Protein AF-A0A6C0B7Q3-F1 (afdb_monomer_lite)

Sequence (129 aa):
MIYNNIFKDIIIIILQMRPKMSEKYAEEREEICSQILTILELDEKGAFLLSTLDADTEKQNKIMDMKDEIRKCFSCCNMSPFKPSATCKRPYLSVVKNILKKQGYTFIGNDYTTKPEHIKTIRYYVFRL

Secondary structure (DSSP, 8-state):
-HHHHHHHHHHHHHHH----HHHHTHHHHHHHHHHHHHHHT--TTSEEEHHHHHH-HHHHHHHHHTHHHHHHHS--TT-GGGSTT---S-HHHHHHHHHHHHTT-EEEEEEEE-TTT--EEEEEEEE--

Organism: NCBI:txid1070528

Foldseek 3Di:
DVVVVVVVVVVCVVVVCPDDLCVVCVPLLVVLLVQLLVLQVADPQQKHWPVVVVPDVPSLVSLLVCVVVCVSRDDCPPQQSVDPPHDDPRSSVSSNVVSLVVVQKDWDWDWDADPPVRDITIMIHIDHD

pLDDT: mean 87.87, std 12.48, range [50.56, 97.5]

Radius of gyration: 20.27 Å; chains: 1; bounding box: 50×25×68 Å

Structure (mmCIF, N/CA/C/O backbone):
data_AF-A0A6C0B7Q3-F1
#
_entry.id   AF-A0A6C0B7Q3-F1
#
loop_
_atom_site.group_PDB
_atom_site.id
_atom_site.type_symbol
_atom_site.label_atom_id
_atom_site.label_alt_id
_atom_site.label_comp_id
_atom_site.label_asym_id
_atom_site.label_entity_id
_atom_site.label_seq_id
_atom_site.pdbx_PDB_ins_code
_atom_site.Cartn_x
_atom_site.Cartn_y
_atom_site.Cartn_z
_atom_site.occupancy
_atom_site.B_iso_or_equiv
_atom_site.auth_seq_id
_atom_site.auth_comp_id
_atom_site.auth_asym_id
_atom_site.auth_atom_id
_atom_site.pdbx_PDB_model_num
ATOM 1 N N . MET A 1 1 ? -36.920 2.256 45.399 1.00 54.44 1 MET A N 1
ATOM 2 C CA . MET A 1 1 ? -35.441 2.320 45.283 1.00 54.44 1 MET A CA 1
ATOM 3 C C . MET A 1 1 ? -34.861 1.548 44.091 1.00 54.44 1 MET A C 1
ATOM 5 O O . MET A 1 1 ? -33.806 1.941 43.625 1.00 54.44 1 MET A O 1
ATOM 9 N N . ILE A 1 2 ? -35.529 0.519 43.550 1.00 56.72 2 ILE A N 1
ATOM 10 C CA . ILE A 1 2 ? -34.987 -0.343 42.473 1.00 56.72 2 ILE A CA 1
ATOM 11 C C . ILE A 1 2 ? -34.865 0.379 41.110 1.00 56.72 2 ILE A C 1
ATOM 13 O O . ILE A 1 2 ? -33.860 0.232 40.424 1.00 56.72 2 ILE A O 1
ATOM 17 N N . TYR A 1 3 ? -35.826 1.241 40.754 1.00 50.56 3 TYR A N 1
ATOM 18 C CA . TYR A 1 3 ? -35.834 1.977 39.476 1.00 50.56 3 TYR A CA 1
ATOM 19 C C . TYR A 1 3 ? -34.634 2.920 39.274 1.00 50.56 3 TYR A C 1
ATOM 21 O O . TYR A 1 3 ? -34.140 3.059 38.160 1.00 50.56 3 TYR A O 1
ATOM 29 N N . ASN A 1 4 ? -34.134 3.538 40.349 1.00 55.97 4 ASN A N 1
ATOM 30 C CA . ASN A 1 4 ? -33.012 4.480 40.269 1.00 55.97 4 ASN A CA 1
ATOM 31 C C . ASN A 1 4 ? -31.667 3.790 40.000 1.00 55.97 4 ASN A C 1
ATOM 33 O O . ASN A 1 4 ? -30.781 4.414 39.423 1.00 55.97 4 ASN A O 1
ATOM 37 N N . ASN A 1 5 ? -31.514 2.520 40.396 1.00 59.22 5 ASN A N 1
ATOM 38 C CA . ASN A 1 5 ? -30.317 1.740 40.075 1.00 59.22 5 ASN A CA 1
ATOM 39 C C . ASN A 1 5 ? -30.348 1.266 38.625 1.00 59.22 5 ASN A C 1
ATOM 41 O O . ASN A 1 5 ? -29.394 1.515 37.909 1.00 59.22 5 ASN A O 1
ATOM 45 N N . ILE A 1 6 ? -31.479 0.741 38.144 1.00 65.25 6 ILE A N 1
ATOM 46 C CA . ILE A 1 6 ? -31.608 0.304 36.743 1.00 65.25 6 ILE A CA 1
ATOM 47 C C . ILE A 1 6 ? -31.399 1.479 35.774 1.00 65.25 6 ILE A C 1
ATOM 49 O O . ILE A 1 6 ? -30.716 1.335 34.768 1.00 65.25 6 ILE A O 1
ATOM 53 N N . PHE A 1 7 ? -31.933 2.665 36.080 1.00 62.53 7 PHE A N 1
ATOM 54 C CA . PHE A 1 7 ? -31.742 3.848 35.235 1.00 62.53 7 PHE A CA 1
ATOM 55 C C . PHE A 1 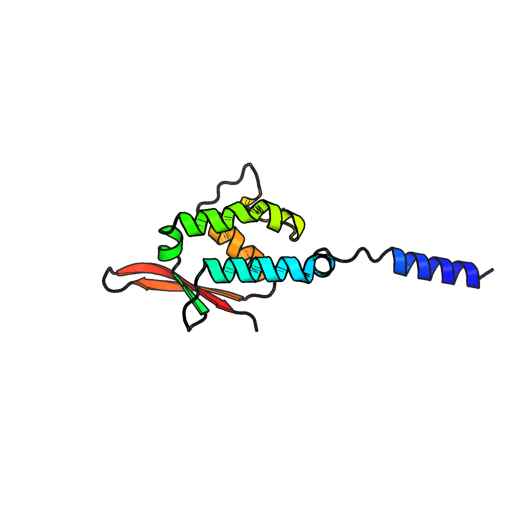7 ? -30.293 4.363 35.258 1.00 62.53 7 PHE A C 1
ATOM 57 O O . PHE A 1 7 ? -29.767 4.753 34.218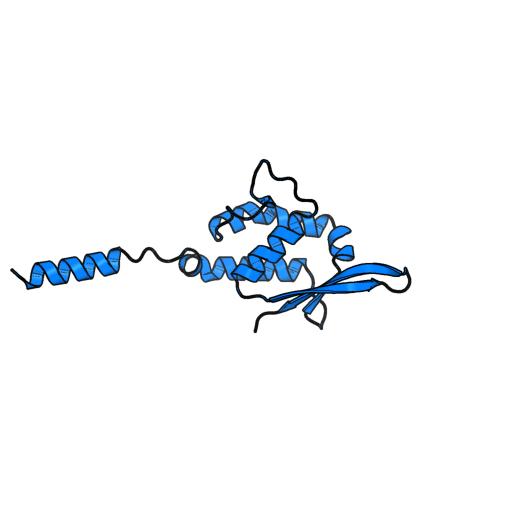 1.00 62.53 7 PHE A O 1
ATOM 64 N N . LYS A 1 8 ? -29.614 4.310 36.416 1.00 59.53 8 LYS A N 1
ATOM 65 C CA . LYS A 1 8 ? -28.172 4.583 36.510 1.00 59.53 8 LYS A CA 1
ATOM 66 C C . LYS A 1 8 ? -27.347 3.551 35.752 1.00 59.53 8 LYS A C 1
ATOM 68 O O . LYS A 1 8 ? -26.439 3.957 35.045 1.00 59.53 8 LYS A O 1
ATOM 73 N N . ASP A 1 9 ? -27.675 2.269 35.850 1.00 60.88 9 ASP A N 1
ATOM 74 C CA . ASP A 1 9 ? -26.975 1.191 35.152 1.00 60.88 9 ASP A CA 1
ATOM 75 C C . ASP A 1 9 ? -27.162 1.309 33.635 1.00 60.88 9 ASP A C 1
ATOM 77 O O . ASP A 1 9 ? -26.192 1.209 32.894 1.00 60.88 9 ASP A O 1
ATOM 81 N N . ILE A 1 10 ? -28.367 1.638 33.157 1.00 62.56 10 ILE A N 1
ATOM 82 C CA . ILE A 1 10 ? -28.635 1.916 31.736 1.00 62.56 10 ILE A CA 1
ATOM 83 C C . ILE A 1 10 ? -27.861 3.153 31.263 1.00 62.56 10 ILE A C 1
ATOM 85 O O . ILE A 1 10 ? -27.231 3.109 30.210 1.00 62.56 10 ILE A O 1
ATOM 89 N N . ILE A 1 11 ? -27.849 4.242 32.040 1.00 61.50 11 ILE A N 1
ATOM 90 C CA . ILE A 1 11 ? -27.065 5.443 31.718 1.00 61.50 11 ILE A CA 1
ATOM 91 C C . ILE A 1 11 ? -25.563 5.139 31.724 1.00 61.50 11 ILE A C 1
ATOM 93 O O . ILE A 1 11 ? -24.856 5.587 30.830 1.00 61.50 11 ILE A O 1
ATOM 97 N N . ILE A 1 12 ? -25.065 4.354 32.680 1.00 59.41 12 ILE A N 1
ATOM 98 C CA . ILE A 1 12 ? -23.663 3.928 32.750 1.00 59.41 12 ILE A CA 1
ATOM 99 C C . ILE A 1 12 ? -23.316 3.049 31.547 1.00 59.41 12 ILE A C 1
ATOM 101 O O . ILE A 1 12 ? -22.279 3.277 30.940 1.00 59.41 12 ILE A O 1
ATOM 105 N N . ILE A 1 13 ? -24.183 2.119 31.139 1.00 60.47 13 ILE A N 1
ATOM 106 C CA . ILE A 1 13 ? -23.991 1.276 29.949 1.00 60.47 13 ILE A CA 1
ATOM 107 C C . ILE A 1 13 ? -23.963 2.128 28.668 1.00 60.47 13 ILE A C 1
ATOM 109 O O . ILE A 1 13 ? -23.070 1.954 27.838 1.00 60.47 13 ILE A O 1
ATOM 113 N N . ILE A 1 14 ? -24.880 3.091 28.525 1.00 58.03 14 ILE A N 1
ATOM 114 C CA . ILE A 1 14 ? -24.925 4.022 27.383 1.00 58.03 14 ILE A CA 1
ATOM 115 C C . ILE A 1 14 ? -23.689 4.944 27.369 1.00 58.03 14 ILE A C 1
ATOM 117 O O . ILE A 1 14 ? -23.133 5.209 26.307 1.00 58.03 14 ILE A O 1
ATOM 121 N N . LEU A 1 15 ? -23.211 5.391 28.537 1.00 57.50 15 LEU A N 1
ATOM 122 C CA . LEU A 1 15 ? -22.018 6.237 28.683 1.00 57.50 15 LEU A CA 1
ATOM 123 C C . LEU A 1 15 ? -20.689 5.454 28.625 1.00 57.50 15 LEU A C 1
ATOM 125 O O . LEU A 1 15 ? -19.639 6.056 28.403 1.00 57.50 15 LEU A O 1
ATOM 129 N N . GLN A 1 16 ? -20.703 4.129 28.808 1.00 59.19 16 GLN A N 1
ATOM 130 C CA . GLN A 1 16 ? -19.517 3.260 28.756 1.00 59.19 16 GLN A CA 1
ATOM 131 C C . GLN A 1 16 ? -19.167 2.766 27.348 1.00 59.19 16 GLN A C 1
ATOM 133 O O . GLN A 1 16 ? -18.062 2.251 27.144 1.00 59.19 16 GLN A O 1
ATOM 138 N N . MET A 1 17 ? -20.036 2.951 26.352 1.00 64.19 17 MET A N 1
ATOM 139 C CA . MET A 1 17 ? -19.694 2.660 24.961 1.00 64.19 17 MET A CA 1
ATOM 140 C C . MET A 1 17 ? -18.782 3.754 24.402 1.00 64.19 17 MET A C 1
ATOM 142 O O . MET A 1 17 ? -19.217 4.660 23.698 1.00 64.19 17 MET A O 1
ATOM 146 N N . ARG A 1 18 ? -17.480 3.673 24.699 1.00 68.19 18 ARG A N 1
ATOM 147 C CA . ARG A 1 18 ? -16.468 4.452 23.978 1.00 68.19 18 ARG A CA 1
ATOM 148 C C . ARG A 1 18 ? -16.513 4.007 22.506 1.00 68.19 18 ARG A C 1
ATOM 150 O O . ARG A 1 18 ? -16.113 2.869 22.244 1.00 68.19 18 ARG A O 1
ATOM 157 N N . PRO A 1 19 ? -16.971 4.853 21.560 1.00 69.12 19 PRO A N 1
ATOM 158 C CA . PRO A 1 19 ? -17.070 4.461 20.160 1.00 69.12 19 PRO A CA 1
ATOM 159 C C . PRO A 1 19 ? -15.693 4.040 19.659 1.00 69.12 19 PRO A C 1
ATOM 161 O O . PRO A 1 19 ? -14.666 4.637 20.023 1.00 69.12 19 PRO A O 1
ATOM 164 N N . LYS A 1 20 ? -15.652 2.978 18.852 1.00 77.56 20 LYS A N 1
ATOM 165 C CA . LYS A 1 20 ? -14.379 2.491 18.322 1.00 77.56 20 LYS A CA 1
ATOM 166 C C . LYS A 1 20 ? -13.794 3.568 17.419 1.00 77.56 20 LYS A C 1
ATOM 168 O O . LYS A 1 20 ? -14.507 4.273 16.715 1.00 77.56 20 LYS A O 1
ATOM 173 N N . MET A 1 21 ? -12.468 3.668 17.383 1.00 80.00 21 MET A N 1
ATOM 174 C CA . MET A 1 21 ? -11.781 4.631 16.512 1.00 80.00 21 MET A CA 1
ATOM 175 C C . MET A 1 21 ? -12.184 4.467 15.034 1.00 80.00 21 MET A C 1
ATOM 177 O O . MET A 1 21 ? -12.247 5.446 14.305 1.00 80.00 21 MET A O 1
ATOM 181 N N . SER A 1 22 ? -12.501 3.239 14.612 1.00 83.62 22 SER A N 1
ATOM 182 C CA . SER A 1 22 ? -13.020 2.935 13.275 1.00 83.62 22 SER A CA 1
ATOM 183 C C . SER A 1 22 ? -14.403 3.522 12.994 1.00 83.62 22 SER A C 1
ATOM 185 O O . SER A 1 22 ? -14.682 3.830 11.847 1.00 83.62 22 SER A O 1
ATOM 187 N N . GLU A 1 23 ? -15.252 3.652 14.013 1.00 84.31 23 GLU A N 1
ATOM 188 C CA . GLU A 1 23 ? -16.601 4.222 13.897 1.00 84.31 23 GLU A CA 1
ATOM 189 C C . GLU A 1 23 ? -16.540 5.749 13.969 1.00 84.31 23 GLU A C 1
ATOM 191 O O . GLU A 1 23 ? -17.209 6.434 13.208 1.00 84.31 23 GLU A O 1
ATOM 196 N N . LYS A 1 24 ? -15.690 6.286 14.855 1.00 88.31 24 LYS A N 1
ATOM 197 C CA . LYS A 1 24 ? -15.539 7.732 15.050 1.00 88.31 24 LYS A CA 1
ATOM 198 C C . LYS A 1 24 ? -14.956 8.447 13.828 1.00 88.31 24 LYS A C 1
ATOM 200 O O . LYS A 1 24 ? -15.331 9.583 13.585 1.00 88.31 24 LYS A O 1
ATOM 205 N N . TYR A 1 25 ? -14.026 7.802 13.128 1.00 92.31 25 TYR A N 1
ATOM 206 C CA . TYR A 1 25 ? -13.300 8.383 11.995 1.00 92.31 25 TYR A CA 1
ATOM 207 C C . TYR A 1 25 ? -13.625 7.660 10.681 1.00 92.31 25 TYR A C 1
ATOM 209 O O . TYR A 1 25 ? -12.734 7.377 9.883 1.00 92.31 25 TYR A O 1
ATOM 217 N N . ALA A 1 26 ? -14.867 7.195 10.517 1.00 90.88 26 ALA A N 1
ATOM 218 C CA . ALA A 1 26 ? -15.233 6.333 9.395 1.00 90.88 26 ALA A CA 1
ATOM 219 C C . ALA A 1 26 ? -14.977 7.012 8.037 1.00 90.88 26 ALA A C 1
ATOM 221 O O . ALA A 1 26 ? -14.378 6.390 7.157 1.00 90.88 26 ALA A O 1
ATOM 222 N N . GLU A 1 27 ? -15.361 8.284 7.911 1.00 94.06 27 GLU A N 1
ATOM 223 C CA . GLU A 1 27 ? -15.203 9.089 6.696 1.00 94.06 27 GLU A CA 1
ATOM 224 C C . GLU A 1 27 ? -13.725 9.349 6.394 1.00 94.06 27 GLU A C 1
ATOM 226 O O . GLU A 1 27 ? -13.237 8.961 5.334 1.00 94.06 27 GLU A O 1
ATOM 231 N N . GLU A 1 28 ? -12.960 9.863 7.362 1.00 95.12 28 GLU A N 1
ATOM 232 C CA . GLU A 1 28 ? -11.546 10.206 7.164 1.00 95.12 28 GLU A CA 1
ATOM 233 C C . GLU A 1 28 ? -10.708 8.970 6.820 1.00 95.12 28 GLU A C 1
ATOM 235 O O . GLU A 1 28 ? -9.731 9.025 6.073 1.00 95.12 28 GLU A O 1
ATOM 240 N N . ARG A 1 29 ? -11.076 7.805 7.362 1.00 94.88 29 ARG A N 1
ATOM 241 C CA . ARG A 1 29 ? -10.386 6.558 7.025 1.00 94.88 29 ARG A CA 1
ATOM 242 C C . ARG A 1 29 ? -10.684 6.092 5.600 1.00 94.88 29 ARG A C 1
ATOM 244 O O . ARG A 1 29 ? -9.821 5.434 5.017 1.00 94.88 29 ARG A O 1
ATOM 251 N N . GLU A 1 30 ? -11.877 6.354 5.074 1.00 95.69 30 GLU A N 1
ATOM 252 C CA . GLU A 1 30 ? -12.222 6.042 3.683 1.00 95.69 30 GLU A CA 1
ATOM 253 C C . GLU A 1 30 ? -11.571 7.047 2.722 1.00 95.69 30 GLU A C 1
ATOM 255 O O . GLU A 1 30 ? -11.054 6.644 1.678 1.00 95.69 30 GLU A O 1
ATOM 260 N N . GLU A 1 31 ? -11.474 8.320 3.110 1.00 96.94 31 GLU A N 1
ATOM 261 C CA . GLU A 1 31 ? -10.707 9.341 2.386 1.00 96.94 31 GLU A CA 1
ATOM 262 C C . GLU A 1 31 ? -9.229 8.954 2.276 1.00 96.94 31 GLU A C 1
ATOM 264 O O . GLU A 1 31 ? -8.681 8.922 1.174 1.00 96.94 31 GLU A O 1
ATOM 269 N N . ILE A 1 32 ? -8.600 8.548 3.386 1.00 97.06 32 ILE A N 1
ATOM 270 C CA . ILE A 1 32 ? -7.220 8.038 3.396 1.00 97.06 32 ILE A CA 1
ATOM 271 C C . ILE A 1 32 ? -7.064 6.845 2.438 1.00 97.06 32 ILE A C 1
ATOM 273 O O . ILE A 1 32 ? -6.065 6.747 1.725 1.00 97.06 32 ILE A O 1
ATOM 277 N N . CYS A 1 33 ? -8.034 5.925 2.397 1.00 96.62 33 CYS A N 1
ATOM 278 C CA . CYS A 1 33 ? -7.980 4.798 1.461 1.00 96.62 33 CYS A CA 1
ATOM 279 C C . CYS A 1 33 ? -8.099 5.268 0.009 1.00 96.62 33 CYS A C 1
ATOM 281 O O . CYS A 1 33 ? -7.329 4.817 -0.835 1.00 96.62 33 CYS A O 1
ATOM 283 N N . SER A 1 34 ? -9.003 6.204 -0.269 1.00 96.69 34 SER A N 1
ATOM 284 C CA . SER A 1 34 ? -9.207 6.783 -1.601 1.00 96.69 34 SER A CA 1
ATOM 285 C C . SER A 1 34 ? -7.963 7.520 -2.101 1.00 96.69 34 SER A C 1
ATOM 287 O O . SER A 1 34 ? -7.568 7.360 -3.258 1.00 96.69 34 SER A O 1
ATOM 289 N N . GLN A 1 35 ? -7.282 8.257 -1.221 1.00 97.44 35 GLN A N 1
ATOM 290 C CA . GLN A 1 35 ? -6.001 8.896 -1.521 1.00 97.44 35 GLN A CA 1
ATOM 291 C C . GLN A 1 35 ? -4.911 7.861 -1.814 1.00 97.44 35 GLN A C 1
ATOM 293 O O . GLN A 1 35 ? -4.217 7.975 -2.822 1.00 97.44 35 GLN A O 1
ATOM 298 N N . ILE A 1 36 ? -4.791 6.811 -0.991 1.00 97.00 36 ILE A N 1
ATOM 299 C CA . ILE A 1 36 ? -3.829 5.724 -1.229 1.00 97.00 36 ILE A CA 1
ATOM 300 C C . ILE A 1 36 ? -4.080 5.066 -2.590 1.00 97.00 36 ILE A C 1
ATOM 302 O O . ILE A 1 36 ? -3.136 4.869 -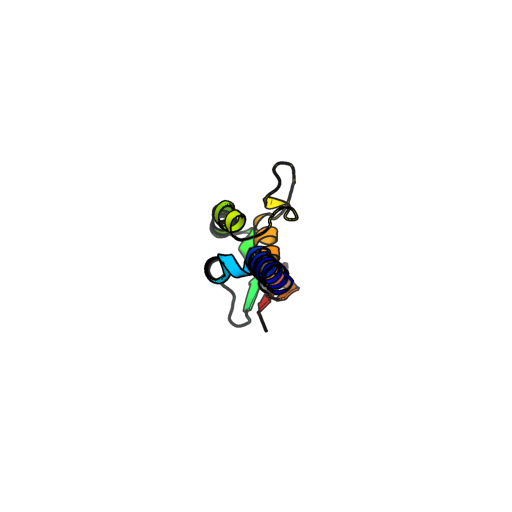3.348 1.00 97.00 36 ILE A O 1
ATOM 306 N N . LEU A 1 37 ? -5.331 4.734 -2.917 1.00 96.31 37 LEU A N 1
ATOM 307 C CA . LEU A 1 37 ? -5.682 4.102 -4.192 1.00 96.31 37 LEU A CA 1
ATOM 308 C C . LEU A 1 37 ? -5.387 5.022 -5.382 1.00 96.31 37 LEU A C 1
ATOM 310 O O . LEU A 1 37 ? -4.845 4.556 -6.383 1.00 96.31 37 LEU A O 1
ATOM 314 N N . THR A 1 38 ? -5.664 6.320 -5.238 1.00 97.12 38 THR A N 1
ATOM 315 C CA . THR A 1 38 ? -5.302 7.343 -6.230 1.00 97.12 38 THR A CA 1
ATOM 316 C C . THR A 1 38 ? -3.790 7.395 -6.448 1.00 97.12 38 THR A C 1
ATOM 318 O O . THR A 1 38 ? -3.351 7.396 -7.589 1.00 97.12 38 THR A O 1
ATOM 321 N N . ILE A 1 39 ? -2.979 7.372 -5.382 1.00 96.75 39 ILE A N 1
ATOM 322 C CA . ILE A 1 39 ? -1.509 7.373 -5.493 1.00 96.75 39 ILE A CA 1
ATOM 323 C C . ILE A 1 39 ? -1.000 6.092 -6.170 1.00 96.75 39 ILE A C 1
ATOM 325 O O . ILE A 1 39 ? -0.058 6.142 -6.961 1.00 96.75 39 ILE A O 1
ATOM 329 N N . LEU A 1 40 ? -1.594 4.938 -5.852 1.00 95.19 40 LEU A N 1
ATOM 330 C CA . LEU A 1 40 ? -1.184 3.657 -6.430 1.00 95.19 40 LEU A CA 1
ATOM 331 C C . LEU A 1 40 ? -1.469 3.560 -7.930 1.00 95.19 40 LEU A C 1
ATOM 333 O O . LEU A 1 40 ? -0.760 2.807 -8.594 1.00 95.19 40 LEU A O 1
ATOM 337 N N . GLU A 1 41 ? -2.459 4.306 -8.436 1.00 94.06 41 GLU A N 1
ATOM 338 C CA . GLU A 1 41 ? -2.900 4.279 -9.838 1.00 94.06 41 GLU A CA 1
ATOM 339 C C . GLU A 1 41 ? -3.105 2.840 -10.322 1.00 94.06 41 GLU A C 1
ATOM 341 O O . GLU A 1 41 ? -2.378 2.324 -11.174 1.00 94.06 41 GLU A O 1
ATOM 346 N N . LEU A 1 42 ? -4.069 2.157 -9.703 1.00 94.50 42 LEU A N 1
ATOM 347 C CA . LEU A 1 42 ? -4.394 0.786 -10.074 1.00 94.50 42 LEU A CA 1
ATOM 348 C C . LEU A 1 42 ? -4.835 0.718 -11.540 1.00 94.50 42 LEU A C 1
ATOM 350 O O . LEU A 1 42 ? -5.567 1.577 -12.027 1.00 94.50 42 LEU A O 1
ATOM 354 N N . ASP A 1 43 ? -4.414 -0.337 -12.227 1.00 93.75 43 ASP A N 1
ATOM 355 C CA . ASP A 1 43 ? -4.868 -0.623 -13.580 1.00 93.75 43 ASP A CA 1
ATOM 356 C C . ASP A 1 43 ? -6.333 -1.097 -13.621 1.00 93.75 43 ASP A C 1
ATOM 358 O O . ASP A 1 43 ? -6.989 -1.294 -12.596 1.00 93.75 43 ASP A O 1
ATOM 362 N N . GLU A 1 44 ? -6.839 -1.359 -14.827 1.00 91.94 44 GLU A N 1
ATOM 363 C CA . GLU A 1 44 ? -8.201 -1.862 -15.073 1.00 91.94 44 GLU A CA 1
ATOM 364 C C . GLU A 1 44 ? -8.531 -3.178 -14.342 1.00 91.94 44 GLU A C 1
ATOM 366 O O . GLU A 1 44 ? -9.698 -3.528 -14.178 1.00 91.94 44 GLU A O 1
ATOM 371 N N . LYS A 1 45 ? -7.515 -3.928 -13.900 1.00 92.25 45 LYS A N 1
ATOM 372 C CA . LYS A 1 45 ? -7.654 -5.181 -13.145 1.00 92.25 45 LYS A CA 1
ATOM 373 C C . LYS A 1 45 ? -7.503 -4.966 -11.636 1.00 92.25 45 LYS A C 1
ATOM 375 O O . LYS A 1 45 ? -7.398 -5.947 -10.896 1.00 92.25 45 LYS A O 1
ATOM 380 N N . GLY A 1 46 ? -7.462 -3.715 -11.179 1.00 94.06 46 GLY A N 1
ATOM 381 C CA . GLY A 1 46 ? -7.257 -3.363 -9.778 1.00 94.06 46 GLY A CA 1
ATOM 382 C C . GLY A 1 46 ? -5.855 -3.715 -9.286 1.00 94.06 46 GLY A C 1
ATOM 383 O O . GLY A 1 46 ? -5.691 -4.106 -8.128 1.00 94.06 46 GLY A O 1
ATOM 384 N N . ALA A 1 47 ? -4.844 -3.656 -10.156 1.00 96.06 47 ALA A N 1
ATOM 385 C CA . ALA A 1 47 ? -3.490 -4.072 -9.826 1.00 96.06 47 ALA A CA 1
ATOM 386 C C . ALA A 1 47 ? -2.435 -2.994 -10.078 1.00 96.06 47 ALA A C 1
ATOM 388 O O . ALA A 1 47 ? -2.590 -2.113 -10.916 1.00 96.06 47 ALA A O 1
ATOM 389 N N . PHE A 1 48 ? -1.314 -3.105 -9.368 1.00 96.44 48 PHE A N 1
ATOM 390 C CA . PHE A 1 48 ? -0.115 -2.308 -9.611 1.00 96.44 48 PHE A CA 1
ATOM 391 C C . PHE A 1 48 ? 1.143 -3.178 -9.499 1.00 96.44 48 PHE A C 1
ATOM 393 O O . PHE A 1 48 ? 1.127 -4.272 -8.921 1.00 96.44 48 PHE A O 1
ATOM 400 N N . LEU A 1 49 ? 2.253 -2.712 -10.071 1.00 95.94 49 LEU A N 1
ATOM 401 C CA . LEU A 1 49 ? 3.542 -3.395 -9.977 1.00 95.94 49 LEU A CA 1
ATOM 402 C C . LEU A 1 49 ? 4.364 -2.828 -8.818 1.00 95.94 49 LEU A C 1
ATOM 404 O O . LEU A 1 49 ? 4.503 -1.620 -8.658 1.00 95.94 49 LEU A O 1
ATOM 408 N N . LEU A 1 50 ? 4.977 -3.703 -8.024 1.00 96.25 50 LEU A N 1
ATOM 409 C CA . LEU A 1 50 ? 5.864 -3.266 -6.948 1.00 96.25 50 LEU A CA 1
ATOM 410 C C . LEU A 1 50 ? 7.059 -2.478 -7.494 1.00 96.25 50 LEU A C 1
ATOM 412 O O . LEU A 1 50 ? 7.437 -1.467 -6.927 1.00 96.25 50 LEU A O 1
ATOM 416 N N . SER A 1 51 ? 7.626 -2.920 -8.614 1.00 94.50 51 SER A N 1
ATOM 417 C CA . SER A 1 51 ? 8.779 -2.267 -9.242 1.00 94.50 51 SER A CA 1
ATOM 418 C C . SER A 1 51 ? 8.480 -0.846 -9.716 1.00 94.50 51 SER A C 1
ATOM 420 O O . SER A 1 51 ? 9.366 -0.004 -9.648 1.00 94.50 51 SER A O 1
ATOM 422 N N . THR A 1 52 ? 7.253 -0.562 -10.168 1.00 93.75 52 THR A N 1
ATOM 423 C CA . THR A 1 52 ? 6.873 0.802 -10.566 1.00 93.75 52 THR A CA 1
ATOM 424 C C . THR A 1 52 ? 6.742 1.703 -9.343 1.00 93.75 52 THR A C 1
ATOM 426 O O . THR A 1 52 ? 7.205 2.835 -9.377 1.00 93.75 52 THR A O 1
ATOM 429 N N . LEU A 1 53 ? 6.200 1.186 -8.234 1.00 95.69 53 LEU A N 1
ATOM 430 C CA . LEU A 1 53 ? 6.145 1.926 -6.972 1.00 95.69 53 LEU A CA 1
ATOM 431 C C . LEU A 1 53 ? 7.538 2.117 -6.346 1.00 95.69 53 LEU A C 1
ATOM 433 O O . LEU A 1 53 ? 7.824 3.197 -5.846 1.00 95.69 53 LEU A O 1
ATOM 437 N N . ASP A 1 54 ? 8.411 1.104 -6.397 1.00 94.31 54 ASP A N 1
ATOM 438 C CA . ASP A 1 54 ? 9.795 1.164 -5.895 1.00 94.31 54 ASP A CA 1
ATOM 439 C C . ASP A 1 54 ? 10.638 2.208 -6.668 1.00 94.31 54 ASP A C 1
ATOM 441 O O . ASP A 1 54 ? 11.567 2.778 -6.094 1.00 94.31 54 ASP A O 1
ATOM 445 N N . ALA A 1 55 ? 10.318 2.469 -7.942 1.00 95.06 55 ALA A N 1
ATOM 446 C CA . ALA A 1 55 ? 11.005 3.456 -8.781 1.00 95.06 55 ALA A CA 1
ATOM 447 C C . ALA A 1 55 ? 10.459 4.891 -8.634 1.00 95.06 55 ALA A C 1
ATOM 449 O O . ALA A 1 55 ? 11.164 5.845 -8.957 1.00 95.06 55 ALA A O 1
ATOM 450 N N . ASP A 1 56 ? 9.226 5.055 -8.147 1.00 96.38 56 ASP A N 1
ATOM 451 C CA . ASP A 1 56 ? 8.554 6.351 -8.037 1.00 96.38 56 ASP A CA 1
ATOM 452 C C . ASP A 1 56 ? 8.675 6.939 -6.621 1.00 96.38 56 ASP A C 1
ATOM 454 O O . ASP A 1 56 ? 7.849 6.706 -5.732 1.00 96.38 56 ASP A O 1
ATOM 458 N N . THR A 1 57 ? 9.731 7.724 -6.407 1.00 96.38 57 THR A N 1
ATOM 459 C CA . THR A 1 57 ? 9.998 8.390 -5.123 1.00 96.38 57 THR A CA 1
ATOM 460 C C . THR A 1 57 ? 8.911 9.403 -4.748 1.00 96.38 57 THR A C 1
ATOM 462 O O . THR A 1 57 ? 8.661 9.618 -3.562 1.00 9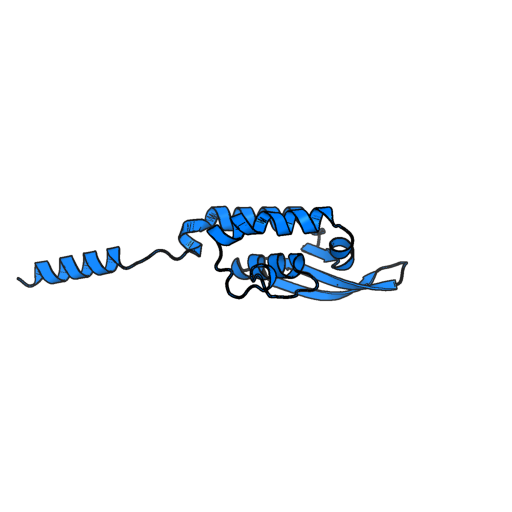6.38 57 THR A O 1
ATOM 465 N N . GLU A 1 58 ? 8.234 10.017 -5.723 1.00 97.12 58 GLU A N 1
ATOM 466 C CA . GLU A 1 58 ? 7.179 10.998 -5.452 1.00 97.12 58 GLU A CA 1
ATOM 467 C C . GLU A 1 58 ? 5.964 10.315 -4.818 1.00 97.12 58 GLU A C 1
ATOM 469 O O . GLU A 1 58 ? 5.482 10.747 -3.767 1.00 97.12 58 GLU A O 1
ATOM 474 N N . LYS A 1 59 ? 5.514 9.192 -5.391 1.00 97.38 59 LYS A N 1
ATOM 475 C CA . LYS A 1 59 ? 4.442 8.371 -4.808 1.00 97.38 59 LYS A CA 1
ATOM 476 C C . LYS A 1 59 ? 4.821 7.831 -3.434 1.00 97.38 59 LYS A C 1
ATOM 478 O O . LYS A 1 59 ? 3.994 7.842 -2.520 1.00 97.38 59 LYS A O 1
ATOM 483 N N . GLN A 1 60 ? 6.069 7.387 -3.264 1.00 97.25 60 GLN A N 1
ATOM 484 C CA . GLN A 1 60 ? 6.566 6.921 -1.968 1.00 97.25 60 GLN A CA 1
ATOM 485 C C . GLN A 1 60 ? 6.478 8.018 -0.904 1.00 97.25 60 GLN A C 1
ATOM 487 O O . GLN A 1 60 ? 5.967 7.753 0.184 1.00 97.25 60 GLN A O 1
ATOM 492 N N . ASN A 1 61 ? 6.922 9.237 -1.217 1.00 96.81 61 ASN A N 1
ATOM 493 C CA . ASN A 1 61 ? 6.866 10.364 -0.289 1.00 96.81 61 ASN A CA 1
ATOM 494 C C . ASN A 1 61 ? 5.421 10.741 0.043 1.00 96.81 61 ASN A C 1
ATOM 496 O O . ASN A 1 61 ? 5.088 10.796 1.221 1.00 96.81 61 ASN A O 1
ATOM 500 N N . LYS A 1 62 ? 4.529 10.839 -0.955 1.00 97.50 62 LYS A N 1
ATOM 501 C CA . LYS A 1 62 ? 3.097 11.113 -0.724 1.00 97.50 62 LYS A CA 1
ATOM 502 C C . LYS A 1 62 ? 2.468 10.134 0.274 1.00 97.50 62 LYS A C 1
ATOM 504 O O . LYS A 1 62 ? 1.795 10.556 1.207 1.00 97.50 62 LYS A O 1
ATOM 509 N N . ILE A 1 63 ? 2.738 8.831 0.141 1.00 97.00 63 ILE A N 1
ATOM 510 C CA . ILE A 1 63 ? 2.250 7.814 1.094 1.00 97.00 63 ILE A CA 1
ATOM 511 C C . ILE A 1 63 ? 2.825 8.036 2.502 1.00 97.00 63 ILE A C 1
ATOM 513 O O . ILE A 1 63 ? 2.148 7.803 3.506 1.00 97.00 63 ILE A O 1
ATOM 517 N N . MET A 1 64 ? 4.097 8.418 2.593 1.00 95.69 64 MET A N 1
ATOM 518 C CA . MET A 1 64 ? 4.788 8.596 3.868 1.00 95.69 64 MET A CA 1
ATOM 519 C C . MET A 1 64 ? 4.394 9.895 4.578 1.00 95.69 64 MET A C 1
ATOM 521 O O . MET A 1 64 ? 4.324 9.899 5.808 1.00 95.69 64 MET A O 1
ATOM 525 N N . ASP A 1 65 ? 4.071 10.950 3.838 1.00 96.56 65 ASP A N 1
ATOM 526 C CA . ASP A 1 65 ? 3.636 12.239 4.381 1.00 96.56 65 ASP A CA 1
ATOM 527 C C . ASP A 1 65 ? 2.246 12.138 5.034 1.00 96.56 65 ASP A C 1
ATOM 529 O O . ASP A 1 65 ? 1.970 12.792 6.038 1.00 96.56 65 ASP A O 1
ATOM 533 N N . MET A 1 66 ? 1.410 11.197 4.582 1.00 95.56 66 MET A N 1
ATOM 534 C CA . MET A 1 66 ? 0.105 10.896 5.192 1.00 95.56 66 MET A CA 1
ATOM 535 C C . MET A 1 66 ? 0.190 10.272 6.599 1.00 95.56 66 MET A C 1
ATOM 537 O O . MET A 1 66 ? -0.834 10.052 7.252 1.00 95.56 66 MET A O 1
ATOM 541 N N . LYS A 1 67 ? 1.385 9.932 7.107 1.00 93.94 67 LYS A N 1
ATOM 542 C CA . LYS A 1 67 ? 1.540 9.208 8.384 1.00 93.94 67 LYS A CA 1
ATOM 543 C C . LYS A 1 67 ? 0.879 9.909 9.567 1.00 93.94 67 LYS A C 1
ATOM 545 O O . LYS A 1 67 ? 0.344 9.227 10.443 1.00 93.94 67 LYS A O 1
ATOM 550 N N . ASP A 1 68 ? 0.921 11.233 9.623 1.00 92.50 68 ASP A N 1
ATOM 551 C CA . ASP A 1 68 ? 0.353 11.959 10.758 1.00 92.50 68 ASP A CA 1
ATOM 552 C C . ASP A 1 68 ? -1.176 11.976 10.731 1.00 92.50 68 ASP A C 1
ATOM 554 O O . ASP A 1 68 ? -1.804 11.871 11.783 1.00 92.50 68 ASP A O 1
ATOM 558 N N . GLU A 1 69 ? -1.787 11.985 9.549 1.00 94.12 69 GLU A N 1
ATOM 559 C CA . GLU A 1 69 ? -3.235 11.818 9.389 1.00 94.12 69 GLU A CA 1
ATOM 560 C C . GLU A 1 69 ? -3.660 10.387 9.715 1.00 94.12 69 GLU A C 1
ATOM 562 O O . GLU A 1 69 ? -4.570 10.157 10.511 1.00 94.12 69 GLU A O 1
ATOM 567 N N . ILE A 1 70 ? -2.907 9.406 9.218 1.00 95.06 70 ILE A N 1
ATOM 568 C CA . ILE A 1 70 ? -3.131 7.992 9.515 1.00 95.06 70 ILE A CA 1
ATOM 569 C C . ILE A 1 70 ? -3.078 7.724 11.028 1.00 95.06 70 ILE A C 1
ATOM 571 O O . ILE A 1 70 ? -3.910 6.980 11.549 1.00 95.06 70 ILE A O 1
ATOM 575 N N . ARG A 1 71 ? -2.151 8.348 11.767 1.00 93.00 71 ARG A N 1
ATOM 576 C CA . ARG A 1 71 ? -2.053 8.213 13.234 1.00 93.00 71 ARG A CA 1
ATOM 577 C C . ARG A 1 71 ? -3.288 8.721 13.978 1.00 93.00 71 ARG A C 1
ATOM 579 O O . ARG A 1 71 ? -3.564 8.216 15.067 1.00 93.00 71 ARG A O 1
ATOM 586 N N . LYS A 1 72 ? -4.024 9.687 13.419 1.00 91.69 72 LYS A N 1
ATOM 587 C CA . LYS A 1 72 ? -5.250 10.224 14.030 1.00 91.69 72 LYS A CA 1
ATOM 588 C C . LYS A 1 72 ? -6.407 9.232 13.946 1.00 91.69 72 LYS A C 1
ATOM 590 O O . LYS A 1 72 ? -7.211 9.183 14.870 1.00 91.69 72 LYS A O 1
ATOM 595 N N . CYS A 1 73 ? -6.462 8.429 12.883 1.00 93.06 73 CYS A N 1
ATOM 596 C CA . CYS A 1 73 ? -7.640 7.617 12.557 1.00 93.06 73 CYS A CA 1
ATOM 597 C C . CYS A 1 73 ? -7.392 6.095 12.637 1.00 93.06 73 CYS A C 1
ATOM 599 O O . CYS A 1 73 ? -8.335 5.293 12.644 1.00 93.06 73 CYS A O 1
ATOM 601 N N . PHE A 1 74 ? -6.127 5.664 12.715 1.00 91.62 74 PHE A N 1
ATOM 602 C CA . PHE A 1 74 ? -5.726 4.260 12.778 1.00 91.62 74 PHE A CA 1
ATOM 603 C C . PHE A 1 74 ? -4.802 3.967 13.963 1.00 91.62 74 PHE A C 1
ATOM 605 O O . PHE A 1 74 ? -3.830 4.668 14.235 1.00 91.62 74 PHE A O 1
ATOM 612 N N . SER A 1 75 ? -5.020 2.816 14.607 1.00 89.12 75 SER A N 1
ATOM 613 C CA . SER A 1 75 ? -4.037 2.258 15.542 1.00 89.12 75 SER A CA 1
ATOM 614 C C . SER A 1 75 ? -2.770 1.840 14.787 1.00 89.12 75 SER A C 1
ATOM 616 O O . SER A 1 75 ? -2.813 0.934 13.953 1.00 89.12 75 SER A O 1
ATOM 618 N N . CYS A 1 76 ? -1.638 2.491 15.061 1.00 89.25 76 CYS A N 1
ATOM 619 C CA . CYS A 1 76 ? -0.389 2.302 14.312 1.00 89.25 76 CYS A CA 1
ATOM 620 C C . CYS A 1 76 ? 0.708 1.531 15.058 1.00 89.25 76 CYS A C 1
ATOM 622 O O . CYS A 1 76 ? 1.777 1.300 14.499 1.00 89.25 76 CYS A O 1
ATOM 624 N N . CYS A 1 77 ? 0.446 1.079 16.288 1.00 81.69 77 CYS A N 1
ATOM 625 C CA . CYS A 1 77 ? 1.447 0.457 17.164 1.00 81.69 77 CYS A CA 1
ATOM 626 C C . CYS A 1 77 ? 2.129 -0.787 16.565 1.00 81.69 77 CYS A C 1
ATOM 628 O O . CYS A 1 77 ? 3.303 -1.039 16.828 1.00 81.69 77 CYS A O 1
ATOM 630 N N . ASN A 1 78 ? 1.424 -1.536 15.715 1.00 81.81 78 ASN A N 1
ATOM 631 C CA . ASN A 1 78 ? 1.937 -2.759 15.092 1.00 81.81 78 ASN A CA 1
ATOM 632 C C . ASN A 1 78 ? 2.590 -2.526 13.720 1.00 81.81 78 ASN A C 1
ATOM 634 O O . ASN A 1 78 ? 3.049 -3.476 13.096 1.00 81.81 78 ASN A O 1
ATOM 638 N N . MET A 1 79 ? 2.649 -1.281 13.239 1.00 89.38 79 MET A N 1
ATOM 639 C CA . MET A 1 79 ? 3.203 -0.955 11.927 1.00 89.38 79 MET A CA 1
ATOM 640 C C . MET A 1 79 ? 4.633 -0.429 12.062 1.00 89.38 79 MET A C 1
ATOM 642 O O . MET A 1 79 ? 4.855 0.650 12.609 1.00 89.38 79 MET A O 1
ATOM 646 N N . SER A 1 80 ? 5.607 -1.169 11.523 1.00 88.31 80 SER A N 1
ATOM 647 C CA . SER A 1 80 ? 7.030 -0.798 11.565 1.00 88.31 80 SER A CA 1
ATOM 648 C C . SER A 1 80 ? 7.325 0.634 11.092 1.00 88.31 80 SER A C 1
ATOM 650 O O . SER A 1 80 ? 8.059 1.314 11.798 1.00 88.31 80 SER A O 1
ATOM 652 N N . PRO A 1 81 ? 6.716 1.167 10.009 1.00 89.25 81 PRO A N 1
ATOM 653 C CA . PRO A 1 81 ? 6.981 2.540 9.553 1.00 89.25 81 PRO A CA 1
ATOM 654 C C . PRO A 1 81 ? 6.661 3.639 10.576 1.00 89.25 81 PRO A C 1
ATOM 656 O O . PRO A 1 81 ? 7.105 4.776 10.426 1.00 89.25 81 PRO A O 1
ATOM 659 N N . PHE A 1 82 ? 5.869 3.331 11.604 1.00 87.38 82 PHE A N 1
ATOM 660 C CA . PHE A 1 82 ? 5.470 4.278 12.643 1.00 87.38 82 PHE A CA 1
ATOM 661 C C . PHE A 1 82 ? 6.321 4.169 13.911 1.00 87.38 82 PHE A C 1
ATOM 663 O O . PHE A 1 82 ? 6.161 5.004 14.803 1.00 87.38 82 PHE A O 1
ATOM 670 N N . LYS A 1 83 ? 7.219 3.178 13.988 1.00 87.56 83 LYS A N 1
ATOM 671 C CA . LYS A 1 83 ? 8.135 2.973 15.112 1.00 87.56 83 LYS A CA 1
ATOM 672 C C . LYS A 1 83 ? 9.466 3.683 14.833 1.00 87.56 83 LYS A C 1
ATOM 674 O O . LYS A 1 83 ? 10.040 3.457 13.772 1.00 87.56 83 LYS A O 1
ATOM 679 N N . PRO A 1 84 ? 9.992 4.479 15.776 1.00 79.88 84 PRO A N 1
ATOM 680 C CA . PRO A 1 84 ? 11.214 5.259 15.560 1.00 79.88 84 PRO A CA 1
ATOM 681 C C . PRO A 1 84 ? 12.472 4.397 15.360 1.00 79.88 84 PRO A C 1
ATOM 683 O O . PRO A 1 84 ? 13.392 4.822 14.677 1.00 79.88 84 PRO A O 1
ATOM 686 N N . SER A 1 85 ? 12.511 3.184 15.919 1.00 78.38 85 SER A N 1
ATOM 687 C CA . SER A 1 85 ? 13.670 2.281 15.861 1.00 78.38 85 SER A CA 1
ATOM 688 C C . SER A 1 85 ? 13.567 1.175 14.807 1.00 78.38 85 SER A C 1
ATOM 690 O O . SER A 1 85 ? 14.476 0.355 14.690 1.00 78.38 85 SER A O 1
ATOM 692 N N . ALA A 1 86 ? 12.461 1.089 14.064 1.00 78.94 86 ALA A N 1
ATOM 693 C CA . ALA A 1 86 ? 12.252 -0.021 13.145 1.00 78.94 86 ALA A CA 1
ATOM 694 C C . ALA A 1 86 ? 12.880 0.257 11.777 1.00 78.94 86 ALA A C 1
ATOM 696 O O . ALA A 1 86 ? 12.546 1.234 11.108 1.00 78.94 86 ALA A O 1
ATOM 697 N N . THR A 1 87 ? 13.720 -0.663 11.312 1.00 80.81 87 THR A N 1
ATOM 698 C CA . THR A 1 87 ? 14.216 -0.670 9.937 1.00 80.81 87 THR A CA 1
ATOM 699 C C . THR A 1 87 ? 13.226 -1.428 9.053 1.00 80.81 87 THR A C 1
ATOM 701 O O . THR A 1 87 ? 12.932 -2.606 9.254 1.00 80.81 87 THR A O 1
ATOM 704 N N . CYS A 1 88 ? 12.645 -0.741 8.071 1.00 84.62 88 CYS A N 1
ATOM 705 C CA . CYS A 1 88 ? 11.741 -1.344 7.095 1.00 84.62 88 CYS A CA 1
ATOM 706 C C . CYS A 1 88 ? 12.252 -1.019 5.694 1.00 84.62 88 CYS A C 1
ATOM 708 O O . CYS A 1 88 ? 12.369 0.151 5.353 1.00 84.62 88 CYS A O 1
ATOM 710 N N . LYS A 1 89 ? 12.531 -2.045 4.876 1.00 88.00 89 LYS A N 1
ATOM 711 C CA . LYS A 1 89 ? 13.043 -1.856 3.507 1.00 88.00 89 LYS A CA 1
ATOM 712 C C . LYS A 1 89 ? 12.075 -1.065 2.615 1.00 88.00 89 LYS A C 1
ATOM 714 O O . LYS A 1 89 ? 12.519 -0.320 1.756 1.00 88.00 89 LYS A O 1
ATOM 719 N N . ARG A 1 90 ? 10.763 -1.250 2.803 1.00 93.19 90 ARG A N 1
ATOM 720 C CA . ARG A 1 90 ? 9.700 -0.606 2.011 1.00 93.19 90 ARG A CA 1
ATOM 721 C C . ARG A 1 90 ? 8.616 -0.058 2.935 1.00 93.19 90 ARG A C 1
ATOM 723 O O . ARG A 1 90 ? 7.568 -0.694 3.100 1.00 93.19 90 ARG A O 1
ATOM 730 N N . PRO A 1 91 ? 8.875 1.075 3.607 1.00 94.38 91 PRO A N 1
ATOM 731 C CA . PRO A 1 91 ? 7.958 1.587 4.610 1.00 94.38 91 PRO A CA 1
ATOM 732 C C . PRO A 1 91 ? 6.611 1.987 3.993 1.00 94.38 91 PRO A C 1
ATOM 734 O O . PRO A 1 91 ? 5.578 1.625 4.550 1.00 94.38 91 PRO A O 1
ATOM 737 N N . TYR A 1 92 ? 6.610 2.595 2.803 1.00 95.75 92 TYR A N 1
ATOM 738 C CA . TYR A 1 92 ? 5.406 2.949 2.039 1.00 95.75 92 TYR A CA 1
ATOM 739 C C . TYR A 1 92 ? 4.511 1.733 1.758 1.00 95.75 92 TYR A C 1
ATOM 741 O O . TYR A 1 92 ? 3.320 1.756 2.059 1.00 95.75 92 TYR A O 1
ATOM 749 N N . LEU A 1 93 ? 5.081 0.618 1.282 1.00 95.88 93 LEU A N 1
ATOM 750 C CA . LEU A 1 93 ? 4.319 -0.601 0.994 1.00 95.88 93 LEU A CA 1
ATOM 751 C C . LEU A 1 93 ? 3.707 -1.183 2.272 1.00 95.88 93 LEU A C 1
ATOM 753 O O . LEU A 1 93 ? 2.573 -1.664 2.267 1.00 95.88 93 LEU A O 1
ATOM 757 N N . SER A 1 94 ? 4.448 -1.128 3.384 1.00 94.88 94 SER A N 1
ATOM 758 C CA . SER A 1 94 ? 3.928 -1.542 4.684 1.00 94.88 94 SER A CA 1
ATOM 759 C C . SER A 1 94 ? 2.769 -0.653 5.138 1.00 94.88 94 SER A C 1
ATOM 761 O O . SER A 1 94 ? 1.810 -1.192 5.688 1.00 94.88 94 SER A O 1
ATOM 763 N N . VAL A 1 95 ? 2.829 0.668 4.934 1.00 95.62 95 VAL A N 1
ATOM 764 C CA . VAL A 1 95 ? 1.713 1.582 5.241 1.00 95.62 95 VAL A CA 1
ATOM 765 C C . VAL A 1 95 ? 0.489 1.188 4.416 1.00 95.62 95 VAL A C 1
ATOM 767 O O . VAL A 1 95 ? -0.511 0.763 4.992 1.00 95.62 95 VAL A O 1
ATOM 770 N N . VAL A 1 96 ? 0.606 1.206 3.086 1.00 96.19 96 VAL A N 1
ATOM 771 C CA . VAL A 1 96 ? -0.474 0.871 2.143 1.00 96.19 96 VAL A CA 1
ATOM 772 C C . VAL A 1 96 ? -1.146 -0.452 2.507 1.00 96.19 96 VAL A C 1
ATOM 774 O O . VAL A 1 96 ? -2.351 -0.504 2.753 1.00 96.19 96 VAL A O 1
ATOM 777 N N . LYS A 1 97 ? -0.355 -1.527 2.619 1.00 94.88 97 LYS A N 1
ATOM 778 C CA . LYS A 1 97 ? -0.870 -2.875 2.880 1.00 94.88 97 LYS A CA 1
ATOM 779 C C . LYS A 1 97 ? -1.633 -2.959 4.199 1.00 94.88 97 LYS A C 1
ATOM 781 O O . LYS A 1 97 ? -2.631 -3.669 4.274 1.00 94.88 97 LYS A O 1
ATOM 786 N N . ASN A 1 98 ? -1.160 -2.297 5.253 1.00 94.94 98 ASN A N 1
ATOM 787 C CA . ASN A 1 98 ? -1.816 -2.370 6.557 1.00 94.94 98 ASN A CA 1
ATOM 788 C C . ASN A 1 98 ? -3.072 -1.500 6.625 1.00 94.94 98 ASN A C 1
ATOM 790 O O . ASN A 1 98 ? -4.057 -1.933 7.217 1.00 94.94 98 ASN A O 1
ATOM 794 N N . ILE A 1 99 ? -3.050 -0.301 6.042 1.00 95.69 99 ILE A N 1
ATOM 795 C CA . ILE A 1 99 ? -4.198 0.612 6.062 1.00 95.69 99 ILE A CA 1
ATOM 796 C C . ILE A 1 99 ? -5.361 0.040 5.264 1.00 95.69 99 ILE A C 1
ATOM 798 O O . ILE A 1 99 ? -6.449 -0.116 5.816 1.00 95.69 99 ILE A O 1
ATOM 802 N N . LEU A 1 100 ? -5.104 -0.392 4.030 1.00 95.62 100 LEU A N 1
ATOM 803 C CA . LEU A 1 100 ? -6.131 -0.979 3.176 1.00 95.62 100 LEU A CA 1
ATOM 804 C C . LEU A 1 100 ? -6.740 -2.240 3.815 1.00 95.62 100 LEU A C 1
ATOM 806 O O . LEU A 1 100 ? -7.959 -2.358 3.915 1.00 95.62 100 LEU A O 1
ATOM 810 N N . LYS A 1 101 ? -5.918 -3.140 4.376 1.00 94.31 101 LYS A N 1
ATOM 811 C CA . LYS A 1 101 ? -6.426 -4.325 5.097 1.00 94.31 101 LYS A CA 1
ATOM 812 C C . LYS A 1 101 ? -7.296 -3.975 6.302 1.00 94.31 101 LYS A C 1
ATOM 814 O O . LYS A 1 101 ? -8.275 -4.665 6.569 1.00 94.31 101 LYS A O 1
ATOM 819 N N . LYS A 1 102 ? -6.966 -2.907 7.034 1.00 93.12 102 LYS A N 1
ATOM 820 C CA . LYS A 1 102 ? -7.784 -2.421 8.160 1.00 93.12 102 LYS A CA 1
ATOM 821 C C . LYS A 1 102 ? -9.122 -1.826 7.726 1.00 93.12 102 LYS A C 1
ATOM 823 O O . LYS A 1 102 ? -9.956 -1.601 8.600 1.00 93.12 102 LYS A O 1
ATOM 828 N N . GLN A 1 103 ? -9.303 -1.570 6.433 1.00 93.81 103 GLN A N 1
ATOM 829 C CA . GLN A 1 103 ? -10.562 -1.150 5.820 1.00 93.81 103 GLN A CA 1
ATOM 830 C C . GLN A 1 103 ? -11.217 -2.236 4.955 1.00 93.81 103 GLN A C 1
ATOM 832 O O . GLN A 1 103 ? -12.071 -1.951 4.121 1.00 93.81 103 GLN A O 1
ATOM 837 N N . GLY A 1 104 ? -10.825 -3.498 5.156 1.00 94.81 104 GLY A N 1
ATOM 838 C CA . GLY A 1 104 ? -11.467 -4.640 4.506 1.00 94.81 104 GLY A CA 1
ATOM 839 C C . GLY A 1 104 ? -11.004 -4.901 3.073 1.00 94.81 104 GLY A C 1
ATOM 840 O O . GLY A 1 104 ? -11.531 -5.799 2.425 1.00 94.81 104 GLY A O 1
ATOM 841 N N . TYR A 1 105 ? -9.999 -4.177 2.574 1.00 96.38 105 TYR A N 1
ATOM 842 C CA . TYR A 1 105 ? -9.411 -4.499 1.278 1.00 96.38 105 TYR A CA 1
ATOM 843 C C . TYR A 1 105 ? -8.582 -5.782 1.356 1.00 96.38 105 TYR A C 1
ATOM 845 O O . TYR A 1 105 ? -7.767 -6.002 2.261 1.00 96.38 105 TYR A O 1
ATOM 853 N N . THR A 1 106 ? -8.741 -6.597 0.327 1.00 95.50 106 THR A N 1
ATOM 854 C CA . THR A 1 106 ? -7.883 -7.727 0.013 1.00 95.50 106 THR A CA 1
ATOM 855 C C . THR A 1 106 ? -6.656 -7.230 -0.746 1.00 95.50 106 THR A C 1
ATOM 857 O O . THR A 1 106 ? -6.751 -6.396 -1.641 1.00 95.50 106 THR A O 1
ATOM 860 N N . PHE A 1 107 ? -5.483 -7.733 -0.358 1.00 94.00 107 PHE A N 1
ATOM 861 C CA . PHE A 1 107 ? -4.191 -7.330 -0.917 1.00 94.00 107 PHE A CA 1
ATOM 862 C C . PHE A 1 107 ? -3.360 -8.583 -1.215 1.00 94.00 107 PHE A C 1
ATOM 864 O O . PHE A 1 107 ? -2.770 -9.166 -0.293 1.00 94.00 107 PHE A O 1
ATOM 871 N N . ILE A 1 108 ? -3.344 -9.010 -2.481 1.00 95.38 108 ILE A N 1
ATOM 872 C CA . ILE A 1 108 ? -2.727 -10.264 -2.952 1.00 95.38 108 ILE A CA 1
ATOM 873 C C . ILE A 1 108 ? -1.535 -9.931 -3.841 1.00 95.38 108 ILE A C 1
ATOM 875 O O . ILE A 1 108 ? -1.664 -9.126 -4.752 1.00 95.38 108 ILE A O 1
ATOM 879 N N . GLY A 1 109 ? -0.375 -10.535 -3.582 1.00 95.69 109 GLY A N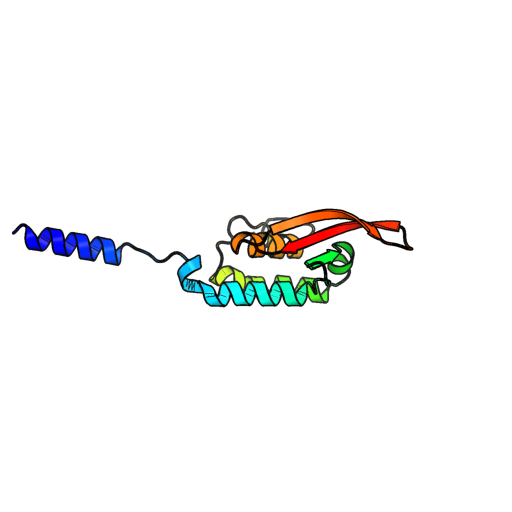 1
ATOM 880 C CA . GLY A 1 109 ? 0.817 -10.363 -4.412 1.00 95.69 109 GLY A CA 1
ATOM 881 C C . GLY A 1 109 ? 1.153 -11.645 -5.148 1.00 95.69 109 GLY A C 1
ATOM 882 O O . GLY A 1 109 ? 1.311 -12.674 -4.498 1.00 95.69 109 GLY A O 1
ATOM 883 N N . ASN A 1 110 ? 1.305 -11.556 -6.466 1.00 96.31 110 ASN A N 1
ATOM 884 C CA . ASN A 1 110 ? 1.737 -12.665 -7.309 1.00 96.31 110 ASN A CA 1
ATOM 885 C C . ASN A 1 110 ? 3.068 -12.321 -7.973 1.00 96.31 110 ASN A C 1
ATOM 887 O O . ASN A 1 110 ? 3.280 -11.175 -8.383 1.00 96.31 110 ASN A O 1
ATOM 891 N N . ASP A 1 111 ? 3.939 -13.316 -8.117 1.00 96.00 111 ASP A N 1
ATOM 892 C CA . ASP A 1 111 ? 5.169 -13.158 -8.883 1.00 96.00 111 ASP A CA 1
ATOM 893 C C . ASP A 1 111 ? 4.842 -12.748 -10.319 1.00 96.00 111 ASP A C 1
ATOM 895 O O . ASP A 1 111 ? 3.928 -13.271 -10.963 1.00 96.00 111 ASP A O 1
ATOM 899 N N . TYR A 1 112 ? 5.592 -11.776 -10.819 1.00 94.38 112 TYR A N 1
ATOM 900 C CA . TYR A 1 112 ? 5.410 -11.228 -12.147 1.00 94.38 112 TYR A CA 1
ATOM 901 C C . TYR A 1 112 ? 6.766 -10.946 -12.776 1.00 94.38 112 TYR A C 1
ATOM 903 O O . TYR A 1 112 ? 7.723 -10.564 -12.109 1.00 94.38 112 TYR A O 1
ATOM 911 N N . THR A 1 113 ? 6.861 -11.146 -14.082 1.00 94.25 113 THR A N 1
ATOM 912 C CA . THR A 1 113 ? 8.056 -10.806 -14.852 1.00 94.25 113 THR A CA 1
ATOM 913 C C . THR A 1 113 ? 7.653 -9.765 -15.877 1.00 94.25 113 THR A C 1
ATOM 915 O O . THR A 1 113 ? 6.788 -10.035 -16.715 1.00 94.25 113 THR A O 1
ATOM 918 N N . THR A 1 114 ? 8.234 -8.568 -15.790 1.00 89.75 114 THR A N 1
ATOM 919 C CA . THR A 1 114 ? 7.964 -7.513 -16.770 1.00 89.75 114 THR A CA 1
ATOM 920 C C . THR A 1 114 ? 8.492 -7.938 -18.136 1.00 89.75 114 THR A C 1
ATOM 922 O O . THR A 1 114 ? 9.498 -8.636 -18.249 1.00 89.75 114 THR A O 1
ATOM 925 N N . LYS A 1 115 ? 7.794 -7.543 -19.197 1.00 87.94 115 LYS A N 1
ATOM 926 C CA . LYS A 1 115 ? 8.262 -7.690 -20.577 1.00 87.94 115 LYS A CA 1
ATOM 927 C C . LYS A 1 115 ? 8.433 -6.283 -21.151 1.00 87.94 115 LYS A C 1
ATOM 929 O O . LYS A 1 115 ? 7.575 -5.451 -20.859 1.00 87.94 115 LYS A O 1
ATOM 934 N N . PRO A 1 116 ? 9.489 -6.011 -21.938 1.00 83.19 116 PRO A N 1
ATOM 935 C CA . PRO A 1 116 ? 10.478 -6.955 -22.484 1.00 83.19 116 PRO A CA 1
ATOM 936 C C . PRO A 1 116 ? 11.705 -7.225 -21.589 1.00 83.19 116 PRO A C 1
ATOM 938 O O . PRO A 1 116 ? 12.464 -8.143 -21.867 1.00 83.19 116 PRO A O 1
ATOM 941 N N . GLU A 1 117 ? 11.908 -6.461 -20.517 1.00 85.12 117 GLU A N 1
ATOM 942 C CA . GLU A 1 117 ? 13.163 -6.447 -19.737 1.00 85.12 117 GLU A CA 1
ATOM 943 C C . GLU A 1 117 ? 13.380 -7.679 -18.838 1.00 85.12 117 GLU A C 1
ATOM 945 O O . GLU A 1 117 ? 14.445 -7.842 -18.250 1.00 85.12 117 GLU A O 1
ATOM 950 N N . HIS A 1 118 ? 12.379 -8.554 -18.713 1.00 88.19 118 HIS A N 1
ATOM 951 C CA . HIS A 1 118 ? 12.415 -9.761 -17.884 1.00 88.19 118 HIS A CA 1
ATOM 952 C C . HIS A 1 118 ? 12.760 -9.511 -16.404 1.00 88.19 118 HIS A C 1
ATOM 954 O O . HIS A 1 118 ? 13.324 -10.373 -15.725 1.00 88.19 118 HIS A O 1
ATOM 960 N N . ILE A 1 119 ? 12.362 -8.355 -15.864 1.00 90.06 119 ILE A N 1
ATOM 961 C CA . ILE A 1 119 ? 12.600 -8.010 -14.460 1.00 90.06 119 ILE A CA 1
ATOM 962 C C . ILE A 1 119 ? 11.569 -8.722 -13.588 1.00 90.06 119 ILE A C 1
ATOM 964 O O . ILE A 1 119 ? 10.356 -8.570 -13.764 1.00 90.06 119 ILE A O 1
ATOM 968 N N . LY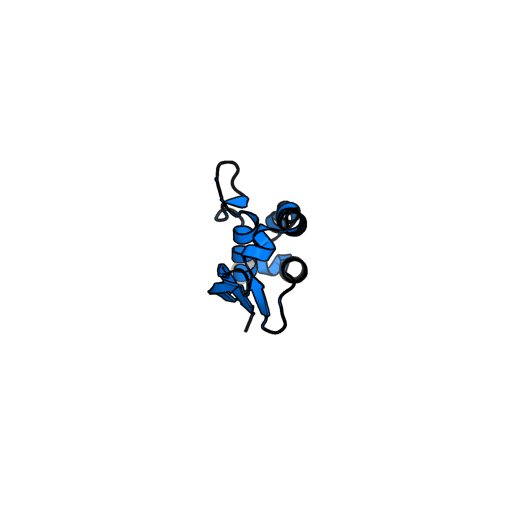S A 1 120 ? 12.057 -9.491 -12.612 1.00 93.38 120 LYS A N 1
ATOM 969 C CA . LYS A 1 120 ? 11.212 -10.120 -11.596 1.00 93.38 120 LYS A CA 1
ATOM 970 C C . LYS A 1 120 ? 10.703 -9.067 -10.618 1.00 93.38 120 LYS A C 1
ATOM 972 O O . LYS A 1 120 ? 11.477 -8.324 -10.021 1.00 93.38 120 LYS A O 1
ATOM 977 N N . THR A 1 121 ? 9.396 -9.037 -10.436 1.00 95.31 121 THR A N 1
ATOM 978 C CA . THR A 1 121 ? 8.682 -8.118 -9.555 1.00 95.31 121 THR A CA 1
ATOM 979 C C . THR A 1 121 ? 7.458 -8.823 -8.975 1.00 95.31 121 THR A C 1
ATOM 981 O O . THR A 1 121 ? 7.190 -9.985 -9.279 1.00 95.31 121 THR A O 1
ATOM 984 N N . ILE A 1 122 ? 6.706 -8.129 -8.130 1.00 96.25 122 ILE A N 1
ATOM 985 C CA . ILE A 1 122 ? 5.425 -8.614 -7.620 1.00 96.25 122 ILE A CA 1
ATOM 986 C C . ILE A 1 122 ? 4.335 -7.728 -8.203 1.00 96.25 122 ILE A C 1
ATOM 988 O O . ILE A 1 122 ? 4.435 -6.501 -8.157 1.00 96.25 122 ILE A O 1
ATOM 992 N N . ARG A 1 123 ? 3.284 -8.349 -8.731 1.00 96.69 123 ARG A N 1
ATOM 993 C CA . ARG A 1 123 ? 2.048 -7.661 -9.090 1.00 96.69 123 ARG A CA 1
ATOM 994 C C . ARG A 1 123 ? 1.070 -7.786 -7.934 1.00 96.69 123 ARG A C 1
ATOM 996 O O . ARG A 1 123 ? 0.699 -8.899 -7.560 1.00 96.69 123 ARG A O 1
ATOM 1003 N N . TYR A 1 124 ? 0.690 -6.651 -7.362 1.00 97.38 124 TYR A N 1
ATOM 1004 C CA . TYR A 1 124 ? -0.268 -6.588 -6.270 1.00 97.38 124 TYR A CA 1
ATOM 1005 C C . TYR A 1 124 ? -1.659 -6.284 -6.802 1.00 97.38 124 TYR A C 1
ATOM 1007 O O . TYR A 1 124 ? -1.840 -5.287 -7.487 1.00 97.38 124 TYR A O 1
ATOM 1015 N N . TYR A 1 125 ? -2.619 -7.130 -6.450 1.00 96.44 125 TYR A N 1
ATOM 1016 C CA . TYR A 1 125 ? -4.044 -6.946 -6.690 1.00 96.44 125 TYR A CA 1
ATOM 1017 C C . TYR A 1 125 ? -4.691 -6.411 -5.417 1.00 96.44 125 TYR A C 1
ATOM 1019 O O . TYR A 1 125 ? -4.484 -6.967 -4.329 1.00 96.44 125 TYR A O 1
ATOM 1027 N N . VAL A 1 126 ? -5.462 -5.339 -5.563 1.00 96.44 126 VAL A N 1
ATOM 1028 C CA . VAL A 1 126 ? -6.120 -4.624 -4.475 1.00 96.44 126 VAL A CA 1
ATOM 1029 C C . VAL A 1 126 ? -7.597 -4.486 -4.806 1.00 96.44 126 VAL A C 1
ATOM 1031 O O . VAL A 1 126 ? -7.962 -3.859 -5.793 1.00 96.44 126 VAL A O 1
ATOM 1034 N N . PHE A 1 127 ? -8.455 -5.071 -3.978 1.00 93.94 127 PHE A N 1
ATOM 1035 C CA . PHE A 1 127 ? -9.904 -5.013 -4.168 1.00 93.94 127 PHE A CA 1
ATOM 1036 C C . PHE A 1 127 ? -10.627 -5.178 -2.835 1.00 93.94 127 PHE A C 1
ATOM 1038 O O . PHE A 1 127 ? -10.082 -5.748 -1.891 1.00 93.94 127 PHE A O 1
ATOM 1045 N N . ARG A 1 128 ? -11.860 -4.689 -2.752 1.00 93.00 128 ARG A N 1
ATOM 1046 C CA . ARG A 1 128 ? -12.760 -4.873 -1.609 1.00 93.00 128 ARG A CA 1
ATOM 1047 C C . ARG A 1 128 ? -14.044 -5.508 -2.142 1.00 93.00 128 ARG A C 1
ATOM 1049 O O . ARG A 1 128 ? -14.527 -5.067 -3.181 1.00 93.00 128 ARG A O 1
ATOM 1056 N N . LEU A 1 129 ? -14.490 -6.582 -1.488 1.00 80.81 129 LEU A N 1
ATOM 1057 C CA . LEU A 1 129 ? -15.710 -7.323 -1.829 1.00 80.81 129 LEU A CA 1
ATOM 1058 C C . LEU A 1 129 ? -16.934 -6.689 -1.167 1.00 80.81 129 LEU A C 1
ATOM 1060 O O . LEU A 1 129 ? -16.752 -6.114 -0.068 1.00 80.81 129 LEU A O 1
#